Protein AF-A0A9D8L3M4-F1 (afdb_monomer_lite)

Secondary structure (DSSP, 8-state):
--HHHHHHHHHHHTSGGGGGS-HHHHHHHHHHHHSTT-----SS-HHHHHHHHHHHHHTT--HHHHHHHHHHH-HHHHTTGGGS--GGGHHHHHHHHHHHHHHHHHHHHHTTS-TTS-HHHHHHHHHHHHH-TTHHHHHHHHHHHHHHHGGGS-HHHHHHHHHHIIIIIHHHHHHTT--SS--

pLDDT: mean 84.99, std 13.14, range [44.72, 96.62]

Foldseek 3Di:
DDPVLLVLLVVLCPDVLVVQADPQQSVQLSVLCPDPPQDSQFQDPSQLLSQLSVLCVLVVHHNLLNLLLVCLRRVSVVVVLVSGPCDPSSVVSVLLNVLVVLVVVLLVVVVPDDPPPCPPSVVSNVVSCVVPVSNLSSVLSSLLSCQVVCVPPDPVVNVSSVVCCVPPNVVVCVVVVVPSRDD

Organism: NCBI:txid83617

Radius of gyration: 16.3 Å; chains: 1; bounding box: 37×43×39 Å

Sequence (183 aa):
MNRSSLSGLDALLQRPSCGALSDPLREALLAAWRQPGTDTQPRLPWPVLADTLDALALLSADEAVIAAALLFDLPGLRARLVELPLGNAAAAVRGLLDGQDAADQVWALHAGREAGRNSEGLRRLLLSIVNDLRVVPVLLARQLACMRAADRSPEEQRRALAQLTRDIHAPLANRLGIWQLKW

Structure (mmCIF, N/CA/C/O backbone):
data_AF-A0A9D8L3M4-F1
#
_entry.id   AF-A0A9D8L3M4-F1
#
loop_
_atom_site.group_PDB
_atom_site.id
_atom_site.type_symbol
_atom_site.label_atom_id
_atom_site.label_alt_id
_atom_site.label_comp_id
_atom_site.label_asym_id
_atom_site.label_entity_id
_atom_site.label_seq_id
_atom_site.pdbx_PDB_ins_code
_atom_site.Cartn_x
_atom_site.Cartn_y
_atom_site.Cartn_z
_atom_site.occupancy
_atom_site.B_iso_or_equiv
_atom_site.auth_seq_id
_atom_site.auth_comp_id
_atom_site.auth_asym_id
_atom_site.auth_atom_id
_atom_site.pdbx_PDB_model_num
ATOM 1 N N . MET A 1 1 ? 16.697 -17.950 3.463 1.00 54.81 1 MET A N 1
ATOM 2 C CA . MET A 1 1 ? 15.448 -17.441 2.850 1.00 54.81 1 MET A CA 1
ATOM 3 C C . MET A 1 1 ? 14.286 -18.319 3.274 1.00 54.81 1 MET A C 1
ATOM 5 O O . MET A 1 1 ? 14.384 -19.534 3.146 1.00 54.81 1 MET A O 1
ATOM 9 N N . ASN A 1 2 ? 13.224 -17.724 3.817 1.00 65.19 2 ASN A N 1
ATOM 10 C CA . ASN A 1 2 ? 12.030 -18.446 4.252 1.00 65.19 2 ASN A CA 1
ATOM 11 C C . ASN A 1 2 ? 11.141 -18.733 3.024 1.00 65.19 2 ASN A C 1
ATOM 13 O O . ASN A 1 2 ? 10.783 -17.806 2.304 1.00 65.19 2 ASN A O 1
ATOM 17 N N . ARG A 1 3 ? 10.799 -19.998 2.734 1.00 64.12 3 ARG A N 1
ATOM 18 C CA . ARG A 1 3 ? 9.987 -20.339 1.542 1.00 64.12 3 ARG A CA 1
ATOM 19 C C . ARG A 1 3 ? 8.616 -19.645 1.557 1.00 64.12 3 ARG A C 1
ATOM 21 O O . ARG A 1 3 ? 8.108 -19.283 0.500 1.00 64.12 3 ARG A O 1
ATOM 28 N N . SER A 1 4 ? 8.066 -19.394 2.746 1.00 70.44 4 SER A N 1
ATOM 29 C CA . SER A 1 4 ? 6.770 -18.732 2.924 1.00 70.44 4 SER A CA 1
ATOM 30 C C . SER A 1 4 ? 6.771 -17.260 2.501 1.00 70.44 4 SER A C 1
ATOM 32 O O . SER A 1 4 ? 5.771 -16.790 1.970 1.00 70.44 4 SER A O 1
ATOM 34 N N . SER A 1 5 ? 7.876 -16.525 2.688 1.00 70.00 5 SER A N 1
ATOM 35 C CA . SER A 1 5 ? 7.948 -15.111 2.283 1.00 70.00 5 SER A CA 1
ATOM 36 C C . SER A 1 5 ? 8.114 -14.952 0.774 1.00 70.00 5 SER A C 1
ATOM 38 O O . SER A 1 5 ? 7.574 -14.018 0.190 1.00 70.00 5 SER A O 1
ATOM 40 N N . LEU A 1 6 ? 8.807 -15.885 0.116 1.00 72.56 6 LEU A N 1
ATOM 41 C CA . LEU A 1 6 ? 8.889 -15.919 -1.345 1.00 72.56 6 LEU A CA 1
ATOM 42 C C . LEU A 1 6 ? 7.538 -16.285 -1.978 1.00 72.56 6 LEU A C 1
ATOM 44 O O . LEU A 1 6 ? 7.121 -15.627 -2.924 1.00 72.56 6 LEU A O 1
ATOM 48 N N . SER A 1 7 ? 6.826 -17.264 -1.408 1.00 80.75 7 SER A N 1
ATOM 49 C CA . SER A 1 7 ? 5.460 -17.602 -1.831 1.00 80.75 7 SER A CA 1
ATOM 50 C C . SER A 1 7 ? 4.482 -16.436 -1.649 1.00 80.75 7 SER A C 1
ATOM 52 O O . SER A 1 7 ? 3.551 -16.311 -2.437 1.00 80.75 7 SER A O 1
ATOM 54 N N . GLY A 1 8 ? 4.679 -15.595 -0.627 1.00 87.62 8 GLY A N 1
ATOM 55 C CA . GLY A 1 8 ? 3.846 -14.417 -0.385 1.00 87.62 8 GLY A CA 1
ATOM 56 C C . GLY A 1 8 ? 3.996 -13.349 -1.469 1.00 87.62 8 GLY A C 1
ATOM 57 O O . GLY A 1 8 ? 2.995 -12.907 -2.028 1.00 87.62 8 GLY A O 1
ATOM 58 N N . LEU A 1 9 ? 5.236 -12.972 -1.803 1.00 90.25 9 LEU A N 1
ATOM 59 C CA . LEU A 1 9 ? 5.493 -11.967 -2.841 1.00 90.25 9 LEU A CA 1
ATOM 60 C C . LEU A 1 9 ? 5.051 -12.446 -4.229 1.00 90.25 9 LEU A C 1
ATOM 62 O O . LEU A 1 9 ? 4.425 -11.689 -4.964 1.00 90.25 9 LEU A O 1
ATOM 66 N N . ASP A 1 10 ? 5.347 -13.699 -4.572 1.00 91.38 10 ASP A N 1
ATOM 67 C CA . ASP A 1 10 ? 4.957 -14.292 -5.856 1.00 91.38 10 ASP A CA 1
ATOM 68 C C . ASP A 1 10 ? 3.429 -14.283 -6.037 1.00 91.38 10 ASP A C 1
ATOM 70 O O . ASP A 1 10 ? 2.916 -13.798 -7.047 1.00 91.38 10 ASP A O 1
ATOM 74 N N . ALA A 1 11 ? 2.691 -14.690 -4.996 1.00 91.56 11 ALA A N 1
ATOM 75 C CA . ALA A 1 11 ? 1.232 -14.649 -4.993 1.00 91.56 11 ALA A CA 1
ATOM 76 C C . ALA A 1 11 ? 0.667 -13.222 -5.091 1.00 91.56 11 ALA A C 1
ATOM 78 O O . ALA A 1 11 ? -0.385 -13.039 -5.702 1.00 91.56 11 ALA A O 1
ATOM 79 N N . LEU A 1 12 ? 1.335 -12.214 -4.509 1.00 92.50 12 LEU A N 1
ATOM 80 C CA . LEU A 1 12 ? 0.939 -10.810 -4.668 1.00 92.50 12 LEU A CA 1
ATOM 81 C C . LEU A 1 12 ? 1.122 -10.332 -6.111 1.00 92.50 12 LEU A C 1
ATOM 83 O O . LEU A 1 12 ? 0.197 -9.762 -6.681 1.00 92.50 12 LEU A O 1
ATOM 87 N N . LEU A 1 13 ? 2.290 -10.573 -6.713 1.00 92.88 13 LEU A N 1
ATOM 88 C CA . LEU A 1 13 ? 2.623 -10.051 -8.043 1.00 92.88 13 LEU A CA 1
ATOM 89 C C . LEU A 1 13 ? 1.783 -10.667 -9.172 1.00 92.88 13 LEU A C 1
ATOM 91 O O . LEU A 1 13 ? 1.629 -10.034 -10.219 1.00 92.88 13 LEU A O 1
ATOM 95 N N . GLN A 1 14 ? 1.224 -11.860 -8.951 1.00 91.62 14 GLN A N 1
ATOM 96 C CA . GLN A 1 14 ? 0.299 -12.538 -9.869 1.00 91.62 14 GLN A CA 1
ATOM 97 C C . GLN A 1 14 ? -1.150 -12.034 -9.769 1.00 91.62 14 GLN A C 1
ATOM 99 O O . GLN A 1 14 ? -1.997 -12.434 -10.570 1.00 91.62 14 GLN A O 1
ATOM 104 N N . ARG A 1 15 ? -1.479 -11.166 -8.801 1.00 91.94 15 ARG A N 1
ATOM 105 C CA . ARG A 1 15 ? -2.842 -10.636 -8.668 1.00 91.94 15 ARG A CA 1
ATOM 106 C C . ARG A 1 15 ? -3.185 -9.685 -9.820 1.00 91.94 15 ARG A C 1
ATOM 108 O O . ARG A 1 15 ? -2.320 -8.921 -10.256 1.00 91.94 15 ARG A O 1
ATOM 115 N N . PRO A 1 16 ? -4.468 -9.611 -10.228 1.00 90.12 16 PRO A N 1
ATOM 116 C CA . PRO A 1 16 ? -4.930 -8.617 -11.197 1.00 90.12 16 PRO A CA 1
ATOM 117 C C . PRO A 1 16 ? -4.635 -7.173 -10.772 1.00 90.12 16 PRO A C 1
ATOM 119 O O . PRO A 1 16 ? -4.400 -6.319 -11.620 1.00 90.12 16 PRO A O 1
ATOM 122 N N . SER A 1 17 ? -4.602 -6.902 -9.465 1.00 89.75 17 SER A N 1
ATOM 123 C CA . SER A 1 17 ? -4.284 -5.586 -8.907 1.00 89.75 17 SER A CA 1
ATOM 124 C C . SER A 1 17 ? -2.855 -5.131 -9.172 1.00 89.75 17 SER A C 1
ATOM 126 O O . SER A 1 17 ? -2.600 -3.937 -9.306 1.00 89.75 17 SER A O 1
ATOM 128 N N . CYS A 1 18 ? -1.927 -6.069 -9.351 1.00 90.56 18 CYS A N 1
ATOM 129 C CA . CYS A 1 18 ? -0.589 -5.756 -9.819 1.00 90.56 18 CYS A CA 1
ATOM 130 C C . CYS A 1 18 ? -0.530 -5.582 -11.341 1.00 90.56 18 CYS A C 1
ATOM 132 O O . CYS A 1 18 ? 0.556 -5.354 -11.853 1.00 90.56 18 CYS A O 1
ATOM 134 N N . GLY A 1 19 ? -1.633 -5.683 -12.090 1.00 90.12 19 GLY A N 1
ATOM 135 C CA . GLY A 1 19 ? -1.668 -5.615 -13.558 1.00 90.12 19 GLY A CA 1
ATOM 136 C C . GLY A 1 19 ? -1.015 -4.366 -14.165 1.00 90.12 19 GLY A C 1
ATOM 137 O O . GLY A 1 19 ? -0.484 -4.446 -15.265 1.00 90.12 19 GLY A O 1
ATOM 138 N N . ALA A 1 20 ? -0.961 -3.256 -13.423 1.00 90.62 20 ALA A N 1
ATOM 139 C CA . ALA A 1 20 ? -0.282 -2.028 -13.843 1.00 90.62 20 ALA A CA 1
ATOM 140 C C . ALA A 1 20 ? 1.257 -2.133 -13.877 1.00 90.62 20 ALA A C 1
ATOM 142 O O . ALA A 1 20 ? 1.898 -1.320 -14.534 1.00 90.62 20 ALA A O 1
ATOM 143 N N . LEU A 1 21 ? 1.860 -3.100 -13.172 1.00 92.88 21 LEU A N 1
ATOM 144 C CA . LEU A 1 21 ? 3.311 -3.305 -13.185 1.00 92.88 21 LEU A CA 1
ATOM 145 C C . LEU A 1 21 ? 3.771 -3.869 -14.533 1.00 92.88 21 LEU A C 1
ATOM 147 O O . LEU A 1 21 ? 3.203 -4.832 -15.047 1.00 92.88 21 LEU A O 1
ATOM 151 N N . SER A 1 22 ? 4.848 -3.326 -15.079 1.00 92.56 22 SER A N 1
ATOM 152 C CA . SER A 1 22 ? 5.500 -3.903 -16.247 1.00 92.56 22 SER A CA 1
ATOM 153 C C . SER A 1 22 ? 6.162 -5.246 -15.906 1.00 92.56 22 SER A C 1
ATOM 155 O O . SER A 1 22 ? 6.658 -5.458 -14.794 1.00 92.56 22 SER A O 1
ATOM 157 N N . ASP A 1 23 ? 6.198 -6.169 -16.868 1.00 92.38 23 ASP A N 1
ATOM 158 C CA . ASP A 1 23 ? 6.833 -7.480 -16.678 1.00 92.38 23 ASP A CA 1
ATOM 159 C C . ASP A 1 23 ? 8.316 -7.383 -16.267 1.00 92.38 23 ASP A C 1
ATOM 161 O O . ASP A 1 23 ? 8.707 -8.080 -15.326 1.00 92.38 23 ASP A O 1
ATOM 165 N N . PRO A 1 24 ? 9.142 -6.479 -16.845 1.00 93.94 24 PRO A N 1
ATOM 166 C CA . PRO A 1 24 ? 10.518 -6.287 -16.389 1.00 93.94 24 PRO A CA 1
ATOM 167 C C . PRO A 1 24 ? 10.608 -5.901 -14.912 1.00 93.94 24 PRO A C 1
ATOM 169 O O . PRO A 1 24 ? 11.512 -6.352 -14.208 1.00 93.94 24 PRO A O 1
ATOM 172 N N . LEU A 1 25 ? 9.669 -5.084 -14.425 1.00 94.62 25 LEU A N 1
ATOM 173 C CA . LEU A 1 25 ? 9.635 -4.677 -13.028 1.00 94.62 25 LEU A CA 1
ATOM 174 C C . LEU A 1 25 ? 9.223 -5.834 -12.111 1.00 94.62 25 LEU A C 1
ATOM 176 O O . LEU A 1 25 ? 9.854 -6.016 -11.073 1.00 94.62 25 LEU A O 1
ATOM 180 N N . ARG A 1 26 ? 8.228 -6.651 -12.486 1.00 94.62 26 ARG A N 1
ATOM 181 C CA . ARG A 1 26 ? 7.848 -7.849 -11.705 1.00 94.62 26 ARG A CA 1
ATOM 182 C C . ARG A 1 26 ? 9.020 -8.812 -11.551 1.00 94.62 26 ARG A C 1
ATOM 184 O O . ARG A 1 26 ? 9.323 -9.236 -10.436 1.00 94.62 26 ARG A O 1
ATOM 191 N N . GLU A 1 27 ? 9.698 -9.116 -12.655 1.00 94.00 27 GLU A N 1
ATOM 192 C CA . GLU A 1 27 ? 10.856 -10.011 -12.652 1.00 94.00 27 GLU A CA 1
ATOM 193 C C . GLU A 1 27 ? 12.000 -9.440 -11.813 1.00 94.00 27 GLU A C 1
ATOM 195 O O . GLU A 1 27 ? 12.604 -10.155 -11.010 1.00 94.00 27 GLU A O 1
ATOM 200 N N . ALA A 1 28 ? 12.256 -8.133 -11.917 1.00 95.00 28 ALA A N 1
ATOM 201 C CA . ALA A 1 28 ? 13.259 -7.465 -11.097 1.00 95.00 28 ALA A CA 1
ATOM 202 C C . ALA A 1 28 ? 12.912 -7.481 -9.601 1.00 95.00 28 ALA A C 1
ATOM 204 O O . ALA A 1 28 ? 13.800 -7.714 -8.785 1.00 95.00 28 ALA A O 1
ATOM 205 N N . LEU A 1 29 ? 11.642 -7.295 -9.221 1.00 94.81 29 LEU A N 1
ATOM 206 C CA . LEU A 1 29 ? 11.196 -7.398 -7.826 1.00 94.81 29 LEU A CA 1
ATOM 207 C C . LEU A 1 29 ? 11.417 -8.815 -7.277 1.00 94.81 29 LEU A C 1
ATOM 209 O O . LEU A 1 29 ? 11.940 -8.975 -6.173 1.00 94.81 29 LEU A O 1
ATOM 213 N N . LEU A 1 30 ? 11.085 -9.852 -8.054 1.00 93.81 30 LEU A N 1
ATOM 214 C CA . LEU A 1 30 ? 11.328 -11.247 -7.671 1.00 93.81 30 LEU A CA 1
ATOM 215 C C . LEU A 1 30 ? 12.824 -11.566 -7.576 1.00 93.81 30 LEU A C 1
ATOM 217 O O . LEU A 1 30 ? 13.251 -12.247 -6.640 1.00 93.81 30 LEU A O 1
ATOM 221 N N . ALA A 1 31 ? 13.632 -11.076 -8.518 1.00 93.62 31 ALA A N 1
ATOM 222 C CA . ALA A 1 31 ? 15.082 -11.228 -8.488 1.00 93.62 31 ALA A CA 1
ATOM 223 C C . ALA A 1 31 ? 15.690 -10.531 -7.260 1.00 93.62 31 ALA A C 1
ATOM 225 O O . ALA A 1 31 ? 16.474 -11.148 -6.536 1.00 93.62 31 ALA A O 1
ATOM 226 N N . ALA A 1 32 ? 15.257 -9.302 -6.969 1.00 93.31 32 ALA A N 1
ATOM 227 C CA . ALA A 1 32 ? 15.687 -8.527 -5.810 1.00 93.31 32 ALA A CA 1
ATOM 228 C C . ALA A 1 32 ? 15.327 -9.213 -4.482 1.00 93.31 32 ALA A C 1
ATOM 230 O O . ALA A 1 32 ? 16.138 -9.274 -3.553 1.00 93.31 32 ALA A O 1
ATOM 231 N N . TRP A 1 33 ? 14.136 -9.814 -4.407 1.00 92.81 33 TRP A N 1
ATOM 232 C CA . TRP A 1 33 ? 13.690 -10.579 -3.239 1.00 92.81 33 TRP A CA 1
ATOM 233 C C . TRP A 1 33 ? 14.517 -11.843 -2.991 1.00 92.81 33 TRP A C 1
ATOM 235 O O . TRP A 1 33 ? 14.662 -12.288 -1.853 1.00 92.81 33 TRP A O 1
ATOM 245 N N . ARG A 1 34 ? 15.062 -12.441 -4.059 1.00 90.62 34 ARG A N 1
ATOM 246 C CA . ARG A 1 34 ? 15.879 -13.661 -3.991 1.00 90.62 34 ARG A CA 1
ATOM 247 C C . ARG A 1 34 ? 17.330 -13.403 -3.606 1.00 90.62 34 ARG A C 1
ATOM 249 O O . ARG A 1 34 ? 18.037 -14.355 -3.276 1.00 90.62 34 ARG A O 1
ATOM 256 N N . GLN A 1 35 ? 17.798 -12.162 -3.681 1.00 89.81 35 GLN A N 1
ATOM 257 C CA . GLN A 1 35 ? 19.196 -11.868 -3.409 1.00 89.81 35 GLN A CA 1
ATOM 258 C C . GLN A 1 35 ? 19.537 -12.053 -1.918 1.00 89.81 35 GLN A C 1
ATOM 260 O O . GLN A 1 35 ? 18.740 -11.712 -1.038 1.00 89.81 35 GLN A O 1
ATOM 265 N N . PRO A 1 36 ? 20.735 -12.582 -1.603 1.00 86.50 36 PRO A N 1
ATOM 266 C CA . PRO A 1 36 ? 21.188 -12.717 -0.224 1.00 86.50 36 PRO A CA 1
ATOM 267 C C . PRO A 1 36 ? 21.225 -11.358 0.486 1.00 86.50 36 PRO A C 1
ATOM 269 O O . PRO A 1 36 ? 21.674 -10.368 -0.088 1.00 86.50 36 PRO A O 1
ATOM 272 N N . GLY A 1 37 ? 20.778 -11.321 1.742 1.00 83.62 37 GLY A N 1
ATOM 273 C CA . GLY A 1 37 ? 20.769 -10.105 2.564 1.00 83.62 37 GLY A CA 1
ATOM 274 C C . GLY A 1 37 ? 19.534 -9.215 2.397 1.00 83.62 37 GLY A C 1
ATOM 275 O O . GLY A 1 37 ? 19.382 -8.269 3.163 1.00 83.62 37 GLY A O 1
ATOM 276 N N . THR A 1 38 ? 18.630 -9.524 1.463 1.00 87.75 38 THR A N 1
ATOM 277 C CA . THR A 1 38 ? 17.343 -8.826 1.359 1.00 87.75 38 THR A CA 1
ATOM 278 C C . THR A 1 38 ? 16.457 -9.183 2.559 1.00 87.75 38 THR A C 1
ATOM 280 O O . THR A 1 38 ? 16.204 -10.362 2.822 1.00 87.75 38 THR A O 1
ATOM 283 N N . ASP A 1 39 ? 15.980 -8.171 3.290 1.00 89.25 39 ASP A N 1
ATOM 284 C CA . ASP A 1 39 ? 14.984 -8.366 4.346 1.00 89.25 39 ASP A CA 1
ATOM 285 C C . ASP A 1 39 ? 13.670 -8.867 3.731 1.00 89.25 39 ASP A C 1
ATOM 287 O O . ASP A 1 39 ? 13.115 -8.251 2.823 1.00 89.25 39 ASP A O 1
ATOM 291 N N . THR A 1 40 ? 13.186 -10.007 4.224 1.00 87.69 40 THR A N 1
ATOM 292 C CA . THR A 1 40 ? 11.971 -10.650 3.704 1.00 87.69 40 THR A CA 1
ATOM 293 C C . THR A 1 40 ? 10.763 -10.489 4.623 1.00 87.69 40 THR A C 1
ATOM 295 O O . THR A 1 40 ? 9.739 -11.145 4.409 1.00 87.69 40 THR A O 1
ATOM 298 N N . GLN A 1 41 ? 10.876 -9.649 5.655 1.00 89.50 41 GLN A N 1
ATOM 299 C CA . GLN A 1 41 ? 9.789 -9.352 6.573 1.00 89.50 41 GLN A CA 1
ATOM 300 C C . GLN A 1 41 ? 8.968 -8.154 6.064 1.00 89.50 41 GLN A C 1
ATOM 302 O O . GLN A 1 41 ? 9.475 -7.032 6.016 1.00 89.50 41 GLN A O 1
ATOM 307 N N . PRO A 1 42 ? 7.694 -8.357 5.683 1.00 92.69 42 PRO A N 1
ATOM 308 C CA . PRO A 1 42 ? 6.822 -7.247 5.330 1.00 92.69 42 PRO A CA 1
ATOM 309 C C . PRO A 1 42 ? 6.406 -6.456 6.582 1.00 92.69 42 PRO A C 1
ATOM 311 O O . PRO A 1 42 ? 6.297 -7.018 7.676 1.00 92.69 42 PRO A O 1
ATOM 314 N N . ARG A 1 43 ? 6.121 -5.159 6.414 1.00 92.00 43 ARG A N 1
ATOM 315 C CA . ARG A 1 43 ? 5.587 -4.292 7.484 1.00 92.00 43 ARG A CA 1
ATOM 316 C C . ARG A 1 43 ? 4.174 -4.687 7.905 1.00 92.00 43 ARG A C 1
ATOM 318 O O . ARG A 1 43 ? 3.827 -4.577 9.079 1.00 92.00 43 ARG A O 1
ATOM 325 N N . LEU A 1 44 ? 3.373 -5.140 6.942 1.00 91.75 44 LEU A N 1
ATOM 326 C CA . LEU A 1 44 ? 1.999 -5.588 7.136 1.00 91.75 44 LEU A CA 1
ATOM 327 C C . LEU A 1 44 ? 1.854 -7.064 6.740 1.00 91.75 44 LEU A C 1
ATOM 329 O O . LEU A 1 44 ? 2.607 -7.561 5.900 1.00 91.75 44 LEU A O 1
ATOM 333 N N . PRO A 1 45 ? 0.875 -7.791 7.301 1.00 92.50 45 PRO A N 1
ATOM 334 C CA . PRO A 1 45 ? 0.585 -9.152 6.865 1.00 92.50 45 PRO A CA 1
ATOM 335 C C . PRO A 1 45 ? 0.253 -9.212 5.366 1.00 92.50 45 PRO A C 1
ATOM 337 O O . PRO A 1 45 ? -0.465 -8.355 4.855 1.00 92.50 45 PRO A O 1
ATOM 340 N N . TRP A 1 46 ? 0.687 -10.272 4.675 1.00 93.44 46 TRP A N 1
ATOM 341 C CA . TRP A 1 46 ? 0.436 -10.464 3.236 1.00 93.44 46 TRP A CA 1
ATOM 342 C C . TRP A 1 46 ? -1.027 -10.249 2.795 1.00 93.44 46 TRP A C 1
ATOM 344 O O . TRP A 1 46 ? -1.227 -9.612 1.763 1.00 93.44 46 TRP A O 1
ATOM 354 N N . PRO A 1 47 ? -2.061 -10.695 3.545 1.00 93.44 47 PRO A N 1
ATOM 355 C CA . PRO A 1 47 ? -3.450 -10.420 3.169 1.00 93.44 47 PRO A CA 1
ATOM 356 C C . PRO A 1 47 ? -3.815 -8.928 3.186 1.00 93.44 47 PRO A C 1
ATOM 358 O O . PRO A 1 47 ? -4.602 -8.489 2.356 1.00 93.44 47 PRO A O 1
ATOM 361 N N . VAL A 1 48 ? -3.228 -8.146 4.099 1.00 95.06 48 VAL A N 1
ATOM 362 C CA . VAL A 1 48 ? -3.445 -6.691 4.190 1.00 95.06 48 VAL A CA 1
ATOM 363 C C . VAL A 1 48 ? -2.767 -5.978 3.022 1.00 95.06 48 VAL A C 1
ATOM 365 O O . VAL A 1 48 ? -3.336 -5.051 2.449 1.00 95.06 48 VAL A O 1
ATOM 368 N N . LEU A 1 49 ? -1.584 -6.447 2.615 1.00 95.56 49 LEU A N 1
ATOM 369 C CA . LEU A 1 49 ? -0.921 -5.955 1.406 1.00 95.56 49 LEU A CA 1
ATOM 370 C C . LEU A 1 49 ? -1.754 -6.243 0.160 1.00 95.56 49 LEU A C 1
ATOM 372 O O . LEU A 1 49 ? -1.968 -5.345 -0.646 1.00 95.56 49 LEU A O 1
ATOM 376 N N . ALA A 1 50 ? -2.277 -7.464 0.030 1.00 95.19 50 ALA A N 1
ATOM 377 C CA . ALA A 1 50 ? -3.142 -7.830 -1.087 1.00 95.19 50 ALA A CA 1
ATOM 378 C C . ALA A 1 50 ? -4.375 -6.915 -1.176 1.00 95.19 50 ALA A C 1
ATOM 380 O O . ALA A 1 50 ? -4.652 -6.380 -2.246 1.00 95.19 50 ALA A O 1
ATOM 381 N N . ASP A 1 51 ? -5.066 -6.683 -0.055 1.00 95.44 51 ASP A N 1
ATOM 382 C CA . ASP A 1 51 ? -6.256 -5.822 -0.020 1.00 95.44 51 ASP A CA 1
ATOM 383 C C . ASP A 1 51 ? -5.917 -4.345 -0.292 1.00 95.44 51 ASP A C 1
ATOM 385 O O . ASP A 1 51 ? -6.658 -3.657 -0.992 1.00 95.44 51 ASP A O 1
ATOM 389 N N . THR A 1 52 ? -4.752 -3.865 0.165 1.00 96.56 52 THR A N 1
ATOM 390 C CA . THR A 1 52 ? -4.245 -2.523 -0.181 1.00 96.56 52 THR A CA 1
ATOM 391 C C . THR A 1 52 ? -4.093 -2.363 -1.695 1.00 96.56 52 THR A C 1
A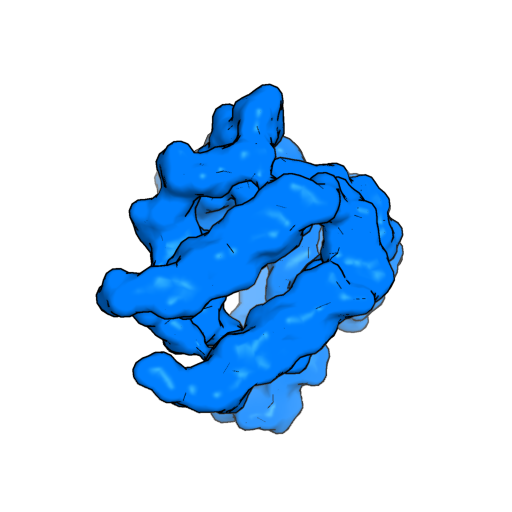TOM 393 O O . THR A 1 52 ? -4.552 -1.375 -2.269 1.00 96.56 52 THR A O 1
ATOM 396 N N . LEU A 1 53 ? -3.469 -3.339 -2.360 1.00 96.19 53 LEU A N 1
ATOM 397 C CA . LEU A 1 53 ? -3.253 -3.298 -3.808 1.00 96.19 53 LEU A CA 1
ATOM 398 C C . LEU A 1 53 ? -4.566 -3.432 -4.582 1.00 96.19 53 LEU A C 1
ATOM 400 O O . LEU A 1 53 ? -4.762 -2.737 -5.576 1.00 96.19 53 LEU A O 1
ATOM 404 N N . ASP A 1 54 ? -5.488 -4.273 -4.115 1.00 94.62 54 ASP A N 1
ATOM 405 C CA . ASP A 1 54 ? -6.818 -4.413 -4.714 1.00 94.62 54 ASP A CA 1
ATOM 406 C C . ASP A 1 54 ? -7.628 -3.109 -4.611 1.00 94.62 54 ASP A C 1
ATOM 408 O O . ASP A 1 54 ? -8.261 -2.689 -5.583 1.00 94.62 54 ASP A O 1
ATOM 412 N N . ALA A 1 55 ? -7.562 -2.421 -3.467 1.00 94.50 55 ALA A N 1
ATOM 413 C CA . ALA A 1 55 ? -8.178 -1.110 -3.291 1.00 94.50 55 ALA A CA 1
ATOM 414 C C . ALA A 1 55 ? -7.544 -0.044 -4.202 1.00 94.50 55 ALA A C 1
ATOM 416 O O . ALA A 1 55 ? -8.264 0.771 -4.775 1.00 94.50 55 ALA A O 1
ATOM 417 N N . LEU A 1 56 ? -6.223 -0.065 -4.397 1.00 95.00 56 LEU A N 1
ATOM 418 C CA . LEU A 1 56 ? -5.541 0.823 -5.346 1.00 95.00 56 LEU A CA 1
ATOM 419 C C . LEU A 1 56 ? -5.920 0.533 -6.803 1.00 95.00 56 LEU A C 1
ATOM 421 O O . LEU A 1 56 ? -6.130 1.463 -7.582 1.00 95.00 56 LEU A O 1
ATOM 425 N N . ALA A 1 57 ? -6.067 -0.739 -7.167 1.00 91.06 57 ALA A N 1
ATOM 426 C CA . ALA A 1 57 ? -6.512 -1.133 -8.498 1.00 91.06 57 ALA A CA 1
ATOM 427 C C . ALA A 1 57 ? -7.944 -0.653 -8.792 1.00 91.06 57 ALA A C 1
ATOM 429 O O . ALA A 1 57 ? -8.219 -0.190 -9.898 1.00 91.06 57 ALA A O 1
ATOM 430 N N . LEU A 1 58 ? -8.838 -0.662 -7.792 1.00 90.88 58 LEU A N 1
ATOM 431 C CA . LEU A 1 58 ? -10.182 -0.075 -7.907 1.00 90.88 58 LEU A CA 1
ATOM 432 C C . LEU A 1 58 ? -10.139 1.433 -8.217 1.00 90.88 58 LEU A C 1
ATOM 434 O O . LEU A 1 58 ? -11.026 1.954 -8.891 1.00 90.88 58 LEU A O 1
ATOM 438 N N . LEU A 1 59 ? -9.097 2.125 -7.753 1.00 90.38 59 LEU A N 1
ATOM 439 C CA . LEU A 1 59 ? -8.855 3.546 -8.012 1.00 90.38 59 LEU A CA 1
ATOM 440 C C . LEU A 1 59 ? -8.076 3.802 -9.313 1.00 90.38 59 LEU A C 1
ATOM 442 O O . LEU A 1 59 ? -7.688 4.939 -9.566 1.00 90.38 59 LEU A O 1
ATOM 446 N N . SER A 1 60 ? -7.863 2.773 -10.145 1.00 89.12 60 SER A N 1
ATOM 447 C CA . SER A 1 60 ? -7.080 2.856 -11.390 1.00 89.12 60 SER A CA 1
ATOM 448 C C . SER A 1 60 ? -5.657 3.392 -11.173 1.00 89.12 60 SER A C 1
ATOM 450 O O . SER A 1 60 ? -5.157 4.189 -11.965 1.00 89.12 60 SER A O 1
ATOM 452 N N . ALA A 1 61 ? -5.016 2.977 -10.075 1.00 92.38 61 ALA A N 1
ATOM 453 C CA . ALA A 1 61 ? -3.647 3.358 -9.746 1.00 92.38 61 ALA A CA 1
ATOM 454 C C . ALA A 1 61 ? -2.648 2.980 -10.856 1.00 92.38 61 ALA A C 1
ATOM 456 O O . ALA A 1 61 ? -2.692 1.878 -11.405 1.00 92.38 61 ALA A O 1
ATOM 457 N N . ASP A 1 62 ? -1.729 3.901 -11.153 1.00 93.94 62 ASP A N 1
ATOM 458 C CA . ASP A 1 62 ? -0.664 3.697 -12.136 1.00 93.94 62 ASP A CA 1
ATOM 459 C C . ASP A 1 62 ? 0.475 2.801 -11.598 1.00 93.94 62 ASP A C 1
ATOM 461 O O . ASP A 1 62 ? 0.524 2.441 -10.416 1.00 93.94 62 ASP A O 1
ATOM 465 N N . GLU A 1 63 ? 1.416 2.441 -12.477 1.00 94.31 63 GLU A N 1
ATOM 466 C CA . GLU A 1 63 ? 2.581 1.617 -12.126 1.00 94.31 63 GLU A CA 1
ATOM 467 C C . GLU A 1 63 ? 3.390 2.212 -10.962 1.00 94.31 63 GLU A C 1
ATOM 469 O O . GLU A 1 63 ? 3.827 1.474 -10.078 1.00 94.31 63 GLU A O 1
ATOM 474 N N . ALA A 1 64 ? 3.565 3.538 -10.925 1.00 95.56 64 ALA A N 1
ATOM 475 C CA . ALA A 1 64 ? 4.351 4.202 -9.889 1.00 95.56 64 ALA A CA 1
ATOM 476 C C . ALA A 1 64 ? 3.676 4.094 -8.515 1.00 95.56 64 ALA A C 1
ATOM 478 O O . ALA A 1 64 ? 4.354 3.852 -7.517 1.00 95.56 64 ALA A O 1
ATOM 479 N N . VAL A 1 65 ? 2.350 4.225 -8.465 1.00 96.31 65 VAL A N 1
ATOM 480 C CA . VAL A 1 65 ? 1.547 4.082 -7.245 1.00 96.31 65 VAL A CA 1
ATOM 481 C C . VAL A 1 65 ? 1.592 2.650 -6.718 1.00 96.31 65 VAL A C 1
ATOM 483 O O . VAL A 1 65 ? 1.879 2.449 -5.537 1.00 96.31 65 VAL A O 1
ATOM 486 N N . ILE A 1 66 ? 1.380 1.651 -7.581 1.00 96.44 66 ILE A N 1
ATOM 487 C CA . ILE A 1 66 ? 1.444 0.234 -7.185 1.00 96.44 66 ILE A CA 1
ATOM 488 C C . ILE A 1 66 ? 2.861 -0.144 -6.728 1.00 96.44 66 ILE A C 1
ATOM 490 O O . ILE A 1 66 ? 3.023 -0.785 -5.687 1.00 96.44 66 ILE A O 1
ATOM 494 N N . ALA A 1 67 ? 3.895 0.290 -7.457 1.00 96.31 67 ALA A N 1
ATOM 495 C CA . ALA A 1 67 ? 5.284 0.045 -7.083 1.00 96.31 67 ALA A CA 1
ATOM 496 C C . ALA A 1 67 ? 5.638 0.711 -5.746 1.00 96.31 67 ALA A C 1
ATOM 498 O O . ALA A 1 67 ? 6.227 0.068 -4.879 1.00 96.31 67 ALA A O 1
ATOM 499 N N . ALA A 1 68 ? 5.253 1.974 -5.538 1.00 96.62 68 ALA A N 1
ATOM 500 C CA . ALA A 1 68 ? 5.518 2.680 -4.289 1.00 96.62 68 ALA A CA 1
ATOM 501 C C . ALA A 1 68 ? 4.800 2.043 -3.091 1.00 96.62 68 ALA A C 1
ATOM 503 O O . ALA A 1 68 ? 5.404 1.946 -2.025 1.00 96.62 68 ALA A O 1
ATOM 504 N N . ALA A 1 69 ? 3.556 1.581 -3.254 1.00 96.44 69 ALA A N 1
ATOM 505 C CA . ALA A 1 69 ? 2.821 0.879 -2.201 1.00 96.44 69 ALA A CA 1
ATOM 506 C C . ALA A 1 69 ? 3.509 -0.443 -1.813 1.00 96.44 69 ALA A C 1
ATOM 508 O O . ALA A 1 69 ? 3.759 -0.690 -0.635 1.00 96.44 69 ALA A O 1
ATOM 509 N N . LEU A 1 70 ? 3.905 -1.255 -2.802 1.00 95.81 70 LEU A N 1
ATOM 510 C CA . LEU A 1 70 ? 4.660 -2.492 -2.568 1.00 95.81 70 LEU A CA 1
ATOM 511 C C . LEU A 1 70 ? 5.983 -2.229 -1.846 1.00 95.81 70 LEU A C 1
ATOM 513 O O . LEU A 1 70 ? 6.293 -2.878 -0.851 1.00 95.81 70 LEU A O 1
ATOM 517 N N . LEU A 1 71 ? 6.774 -1.281 -2.349 1.00 96.56 71 LEU A N 1
ATOM 518 C CA . LEU A 1 71 ? 8.095 -0.980 -1.805 1.00 96.56 71 LEU A CA 1
ATOM 519 C C . LEU A 1 71 ? 8.003 -0.399 -0.393 1.00 96.56 71 LEU A C 1
ATOM 521 O O . LEU A 1 71 ? 8.846 -0.703 0.445 1.00 96.56 71 LEU A O 1
ATOM 525 N N . PHE A 1 72 ? 6.978 0.397 -0.096 1.00 96.06 72 PHE A N 1
ATOM 526 C CA . PHE A 1 72 ? 6.804 0.962 1.237 1.00 96.06 72 PHE A CA 1
ATOM 527 C C . PHE A 1 72 ? 6.704 -0.127 2.315 1.00 96.06 72 PHE A C 1
ATOM 529 O O . PHE A 1 72 ? 7.423 -0.083 3.322 1.00 96.06 72 PHE A O 1
ATOM 536 N N . ASP A 1 73 ? 5.869 -1.136 2.066 1.00 95.31 73 ASP A N 1
ATOM 537 C CA . ASP A 1 73 ? 5.625 -2.225 3.008 1.00 95.31 73 ASP A CA 1
ATOM 538 C C . ASP A 1 73 ? 6.600 -3.409 2.883 1.00 95.31 73 ASP A C 1
ATOM 540 O O . ASP A 1 73 ? 6.594 -4.303 3.733 1.00 95.31 73 ASP A O 1
ATOM 544 N N . LEU A 1 74 ? 7.480 -3.398 1.876 1.00 95.44 74 LEU A N 1
ATOM 545 C CA . LEU A 1 74 ? 8.548 -4.380 1.662 1.00 95.44 74 LEU A CA 1
ATOM 546 C C . LEU A 1 74 ? 9.927 -3.697 1.761 1.00 95.44 74 LEU A C 1
ATOM 548 O O . LEU A 1 74 ? 10.576 -3.445 0.738 1.00 95.44 74 LEU A O 1
ATOM 552 N N . PRO A 1 75 ? 10.418 -3.404 2.984 1.00 93.56 75 PRO A N 1
ATOM 553 C CA . PRO A 1 75 ? 11.616 -2.589 3.197 1.00 93.56 75 PRO A CA 1
ATOM 554 C C . PRO A 1 75 ? 12.880 -3.191 2.570 1.00 93.56 75 PRO A C 1
ATOM 556 O O . PRO A 1 75 ? 13.733 -2.442 2.093 1.00 93.56 75 PRO A O 1
ATOM 559 N N . GLY A 1 76 ? 12.984 -4.522 2.493 1.00 93.31 76 GLY A N 1
ATOM 560 C CA . GLY A 1 76 ? 14.090 -5.184 1.801 1.00 93.31 76 GLY A CA 1
ATOM 561 C C . GLY A 1 76 ? 14.144 -4.875 0.304 1.00 93.31 76 GLY A C 1
ATOM 562 O O . GLY A 1 76 ? 15.232 -4.678 -0.228 1.00 93.31 76 GLY A O 1
ATOM 563 N N . LEU A 1 77 ? 12.996 -4.758 -0.375 1.00 95.06 77 LEU A N 1
ATOM 564 C CA . LEU A 1 77 ? 12.951 -4.335 -1.782 1.00 95.06 77 LEU A CA 1
ATOM 565 C C . LEU A 1 77 ? 13.197 -2.837 -1.919 1.00 95.06 77 LEU A C 1
ATOM 567 O O . LEU A 1 77 ? 13.925 -2.412 -2.814 1.00 95.06 77 LEU A O 1
ATOM 571 N N . ARG A 1 78 ? 12.645 -2.029 -1.006 1.00 95.75 78 ARG A N 1
ATOM 572 C CA . ARG A 1 78 ? 12.882 -0.580 -0.980 1.00 95.75 78 ARG A CA 1
ATOM 573 C C . ARG A 1 78 ? 14.358 -0.232 -0.844 1.00 95.75 78 ARG A C 1
ATOM 575 O O . ARG A 1 78 ? 14.818 0.691 -1.509 1.00 95.75 78 ARG A O 1
ATOM 582 N N . ALA A 1 79 ? 15.111 -0.977 -0.037 1.00 94.69 79 ALA A N 1
ATOM 583 C CA . ALA A 1 79 ? 16.558 -0.800 0.095 1.00 94.69 79 ALA A CA 1
ATOM 584 C C . ALA A 1 79 ? 17.306 -0.980 -1.241 1.00 94.69 79 ALA A C 1
ATOM 586 O O . ALA A 1 79 ? 18.399 -0.447 -1.416 1.00 94.69 79 ALA A O 1
ATOM 587 N N . ARG A 1 80 ? 16.695 -1.684 -2.199 1.00 94.19 80 ARG A N 1
ATOM 588 C CA . ARG A 1 80 ? 17.240 -1.979 -3.529 1.00 94.19 80 ARG A CA 1
ATOM 589 C C . ARG A 1 80 ? 16.558 -1.189 -4.642 1.00 94.19 80 ARG A C 1
ATOM 591 O O . ARG A 1 80 ? 16.692 -1.538 -5.807 1.00 94.19 80 ARG A O 1
ATOM 598 N N . LEU A 1 81 ? 15.855 -0.104 -4.307 1.00 94.06 81 LEU A N 1
ATOM 599 C CA . LEU A 1 81 ? 15.121 0.737 -5.260 1.00 94.06 81 LEU A CA 1
ATOM 600 C C . LEU A 1 81 ? 15.953 1.135 -6.491 1.00 94.06 81 LEU A C 1
ATOM 602 O O . LEU A 1 81 ? 15.425 1.204 -7.596 1.00 94.06 81 LEU A O 1
ATOM 606 N N . VAL A 1 82 ? 17.248 1.400 -6.296 1.00 92.62 82 VAL A N 1
ATOM 607 C CA . VAL A 1 82 ? 18.183 1.825 -7.354 1.00 92.62 82 VAL A CA 1
ATOM 608 C C . VAL A 1 82 ? 18.426 0.726 -8.398 1.00 92.62 82 VAL A C 1
ATOM 610 O O . VAL A 1 82 ? 18.756 1.035 -9.537 1.00 92.62 82 VAL A O 1
ATOM 613 N N . GLU A 1 83 ? 18.241 -0.542 -8.032 1.00 92.94 83 GLU A N 1
ATOM 614 C CA . GLU A 1 83 ? 18.450 -1.700 -8.910 1.00 92.94 83 GLU A CA 1
ATOM 615 C C . GLU A 1 83 ? 17.209 -2.034 -9.756 1.00 92.94 83 GLU A C 1
ATOM 617 O O . GLU A 1 83 ? 17.290 -2.836 -10.685 1.00 92.94 83 GLU A O 1
ATOM 622 N N . LEU A 1 84 ? 16.052 -1.438 -9.445 1.00 94.44 84 LEU A N 1
ATOM 623 C CA . LEU A 1 84 ? 14.789 -1.753 -10.106 1.00 94.44 84 LEU A CA 1
ATOM 624 C C . LEU A 1 84 ? 14.633 -0.979 -11.429 1.00 94.44 84 LEU A C 1
ATOM 626 O O . LEU A 1 84 ? 14.905 0.225 -11.474 1.00 94.44 84 LEU A O 1
ATOM 630 N N . PRO A 1 85 ? 14.123 -1.617 -12.501 1.00 95.12 85 PRO A N 1
ATOM 631 C CA . PRO A 1 85 ? 13.958 -1.010 -13.819 1.00 95.12 85 PRO A CA 1
ATOM 632 C C . PRO A 1 85 ? 12.709 -0.114 -13.877 1.00 95.12 85 PRO A C 1
ATOM 634 O O . PRO A 1 85 ? 11.805 -0.328 -14.674 1.00 95.12 85 PRO A O 1
ATOM 637 N N . LEU A 1 86 ? 12.654 0.909 -13.022 1.00 92.19 86 LEU A N 1
ATOM 638 C CA . LEU A 1 86 ? 11.520 1.836 -12.918 1.00 92.19 86 LEU A CA 1
ATOM 639 C C . LEU A 1 86 ? 11.471 2.872 -14.054 1.00 92.19 86 LEU A C 1
ATOM 641 O O . LEU A 1 86 ? 10.466 3.560 -14.218 1.00 92.19 86 LEU A O 1
ATOM 645 N N . GLY A 1 87 ? 12.561 3.037 -14.812 1.00 90.69 87 GLY A N 1
ATOM 646 C CA . GLY A 1 87 ? 12.646 3.993 -15.919 1.00 90.69 87 GLY A CA 1
ATOM 647 C C . GLY A 1 87 ? 12.172 5.398 -15.523 1.00 90.69 87 GLY A C 1
ATOM 648 O O . GLY A 1 87 ? 12.618 5.964 -14.522 1.00 90.69 87 GLY A O 1
ATOM 649 N N . ASN A 1 88 ? 11.220 5.941 -16.284 1.00 89.50 88 ASN A N 1
ATOM 650 C CA . ASN A 1 88 ? 10.651 7.273 -16.048 1.00 89.50 88 ASN A CA 1
ATOM 651 C C . ASN A 1 88 ? 9.815 7.361 -14.756 1.00 89.50 88 ASN A C 1
ATOM 653 O O . ASN A 1 88 ? 9.659 8.450 -14.203 1.00 89.50 88 ASN A O 1
ATOM 657 N N . ALA A 1 89 ? 9.312 6.236 -14.234 1.00 91.19 89 ALA A N 1
ATOM 658 C CA . ALA A 1 89 ? 8.540 6.199 -12.993 1.00 91.19 89 ALA A CA 1
ATOM 659 C C . ALA A 1 89 ? 9.419 6.330 -11.737 1.00 91.19 89 ALA A C 1
ATOM 661 O O . ALA A 1 89 ? 8.902 6.599 -10.655 1.00 91.19 89 ALA A O 1
ATOM 662 N N . ALA A 1 90 ? 10.748 6.202 -11.849 1.00 93.94 90 ALA A N 1
ATOM 663 C CA . ALA A 1 90 ? 11.652 6.183 -10.696 1.00 93.94 90 ALA A CA 1
ATOM 664 C C . ALA A 1 90 ? 11.549 7.437 -9.806 1.00 93.94 90 ALA A C 1
ATOM 666 O O . ALA A 1 90 ? 11.605 7.338 -8.580 1.00 93.94 90 ALA A O 1
ATOM 667 N N . ALA A 1 91 ? 11.400 8.621 -10.411 1.00 92.69 91 ALA A N 1
ATOM 668 C CA . ALA A 1 91 ? 11.239 9.872 -9.668 1.00 92.69 91 ALA A CA 1
ATOM 669 C C . ALA A 1 91 ? 9.883 9.940 -8.949 1.00 92.69 91 ALA A C 1
ATOM 671 O O . ALA A 1 91 ? 9.835 10.320 -7.781 1.00 92.69 91 ALA A O 1
ATOM 672 N N . ALA A 1 92 ? 8.811 9.505 -9.619 1.00 93.50 92 ALA A N 1
ATOM 673 C CA . ALA A 1 92 ? 7.475 9.425 -9.037 1.00 93.50 92 ALA A CA 1
ATOM 674 C C . ALA A 1 92 ? 7.432 8.447 -7.854 1.00 93.50 92 ALA A C 1
ATOM 676 O O . ALA A 1 92 ? 6.951 8.805 -6.786 1.00 93.50 92 ALA A O 1
ATOM 677 N N . VAL A 1 93 ? 8.003 7.246 -8.006 1.00 95.81 93 VAL A N 1
ATOM 678 C CA . VAL A 1 93 ? 8.068 6.243 -6.931 1.00 95.81 93 VAL A CA 1
ATOM 679 C C . VAL A 1 93 ? 8.800 6.788 -5.704 1.00 95.81 93 VAL A C 1
ATOM 681 O O . VAL A 1 93 ? 8.324 6.602 -4.588 1.00 95.81 93 VAL A O 1
ATOM 684 N N . ARG A 1 94 ? 9.919 7.507 -5.881 1.00 94.38 94 ARG A N 1
ATOM 685 C CA . ARG A 1 94 ? 10.615 8.160 -4.757 1.00 94.38 94 ARG A CA 1
ATOM 686 C C . ARG A 1 94 ? 9.743 9.203 -4.064 1.00 94.38 94 ARG A C 1
ATOM 688 O O . ARG A 1 94 ? 9.591 9.125 -2.853 1.00 94.38 94 ARG A O 1
ATOM 695 N N . GLY A 1 95 ? 9.125 10.108 -4.823 1.00 92.56 95 GLY A N 1
ATOM 696 C CA . GLY A 1 95 ? 8.235 11.126 -4.255 1.00 92.56 95 GLY A CA 1
ATOM 697 C C . GLY A 1 95 ? 7.058 10.520 -3.483 1.00 92.56 95 GLY A C 1
ATOM 698 O O . GLY A 1 95 ? 6.722 10.986 -2.397 1.00 92.56 95 GLY A O 1
ATOM 699 N N . LEU A 1 96 ? 6.485 9.427 -3.993 1.00 93.88 96 LEU A N 1
ATOM 700 C CA . LEU A 1 96 ? 5.425 8.676 -3.321 1.00 93.88 96 LEU A CA 1
ATOM 701 C C . LEU A 1 96 ? 5.903 8.009 -2.023 1.00 93.88 96 LEU A C 1
ATOM 703 O O . LEU A 1 96 ? 5.174 8.006 -1.032 1.00 93.88 96 LEU A O 1
ATOM 707 N N . LEU A 1 97 ? 7.108 7.432 -2.008 1.00 94.31 97 LEU A N 1
ATOM 708 C CA . LEU A 1 97 ? 7.703 6.845 -0.802 1.00 94.31 97 LEU A CA 1
ATOM 709 C C . LEU A 1 97 ? 7.994 7.916 0.259 1.00 94.31 97 LEU A C 1
ATOM 711 O O . LEU A 1 97 ? 7.650 7.719 1.424 1.00 94.31 97 LEU A O 1
ATOM 715 N N . ASP A 1 98 ? 8.550 9.058 -0.147 1.00 90.81 98 ASP A N 1
ATOM 716 C CA . ASP A 1 98 ? 8.820 10.193 0.743 1.00 90.81 98 ASP A CA 1
ATOM 717 C C . ASP A 1 98 ? 7.515 10.767 1.322 1.00 90.81 98 ASP A C 1
ATOM 719 O O . ASP A 1 98 ? 7.424 11.085 2.511 1.00 90.81 98 ASP A O 1
ATOM 723 N N . GLY A 1 99 ? 6.467 10.852 0.495 1.00 89.94 99 GLY A N 1
ATOM 724 C CA . GLY A 1 99 ? 5.134 11.269 0.917 1.00 89.94 99 GLY A CA 1
ATOM 725 C C . GLY A 1 99 ? 4.520 10.339 1.965 1.00 89.94 99 GLY A C 1
ATOM 726 O O . GLY A 1 99 ? 3.948 10.819 2.946 1.00 89.94 99 GLY A O 1
ATOM 727 N N . GLN A 1 100 ? 4.682 9.024 1.795 1.00 91.44 100 GLN A N 1
ATOM 728 C CA . GLN A 1 100 ? 4.228 8.027 2.769 1.00 91.44 100 GLN A CA 1
ATOM 729 C C . GLN A 1 100 ? 5.032 8.075 4.079 1.00 91.44 100 GLN A C 1
ATOM 731 O O . GLN A 1 100 ? 4.430 8.028 5.150 1.00 91.44 100 GLN A O 1
ATOM 736 N N . ASP A 1 101 ? 6.359 8.243 4.030 1.00 89.38 101 ASP A N 1
ATOM 737 C CA . ASP A 1 101 ? 7.182 8.392 5.243 1.00 89.38 101 ASP A CA 1
ATOM 738 C C . ASP A 1 101 ? 6.775 9.632 6.053 1.00 89.38 101 ASP A C 1
ATOM 740 O O . ASP A 1 101 ? 6.678 9.585 7.283 1.00 89.38 101 ASP A O 1
ATOM 744 N N . ALA A 1 102 ? 6.509 10.748 5.369 1.00 84.56 102 ALA A N 1
ATOM 745 C CA . ALA A 1 102 ? 6.022 11.966 6.006 1.00 84.56 102 ALA A CA 1
ATOM 746 C C . ALA A 1 102 ? 4.646 11.755 6.664 1.00 84.56 102 ALA A C 1
ATOM 748 O O . ALA A 1 102 ? 4.409 12.266 7.760 1.00 84.56 102 ALA A O 1
ATOM 749 N N . ALA A 1 103 ? 3.758 10.976 6.037 1.00 81.88 103 ALA A N 1
ATOM 750 C CA . ALA A 1 103 ? 2.466 10.604 6.612 1.00 81.88 103 ALA A CA 1
ATOM 751 C C . ALA A 1 103 ? 2.600 9.768 7.886 1.00 81.88 103 ALA A C 1
ATOM 753 O O . ALA A 1 103 ? 2.000 10.122 8.906 1.00 81.88 103 ALA A O 1
ATOM 754 N N . ASP A 1 104 ? 3.445 8.736 7.870 1.00 80.69 104 ASP A N 1
ATOM 755 C CA . ASP A 1 104 ? 3.679 7.882 9.038 1.00 80.69 104 ASP A CA 1
ATOM 756 C C . ASP A 1 104 ? 4.246 8.682 10.229 1.00 80.69 104 ASP A C 1
ATOM 758 O O . ASP A 1 104 ? 3.800 8.503 11.367 1.00 80.69 104 ASP A O 1
ATOM 762 N N . GLN A 1 105 ? 5.167 9.628 9.988 1.00 73.50 105 GLN A N 1
ATOM 763 C CA . GLN A 1 105 ? 5.698 10.508 11.044 1.00 73.50 105 GLN A CA 1
ATOM 764 C C . GLN A 1 105 ? 4.605 11.351 11.705 1.00 73.50 105 GLN A C 1
ATOM 766 O O . GLN A 1 105 ? 4.616 11.574 12.916 1.00 73.50 105 GLN A O 1
ATOM 771 N N . VAL A 1 106 ? 3.649 11.834 10.919 1.00 67.88 106 VAL A N 1
ATOM 772 C CA . VAL A 1 106 ? 2.604 12.740 11.402 1.00 67.88 106 VAL A CA 1
ATOM 773 C C . VAL A 1 106 ? 1.579 11.981 12.225 1.00 67.88 106 VAL A C 1
ATOM 775 O O . VAL A 1 106 ? 1.161 12.456 13.281 1.00 67.88 106 VAL A O 1
ATOM 778 N N . TRP A 1 107 ? 1.238 10.764 11.817 1.00 67.44 107 TRP A N 1
ATOM 779 C CA . TRP A 1 107 ? 0.339 9.908 12.584 1.00 67.44 107 TRP A CA 1
ATOM 780 C C . TRP A 1 107 ? 0.953 9.442 13.902 1.00 67.44 107 TRP A C 1
ATOM 782 O O . TRP A 1 107 ? 0.265 9.471 14.923 1.00 67.44 107 TRP A O 1
ATOM 792 N N . ALA A 1 108 ? 2.252 9.125 13.924 1.00 63.03 108 ALA A N 1
ATOM 793 C CA . ALA A 1 108 ? 2.970 8.830 15.165 1.00 63.03 108 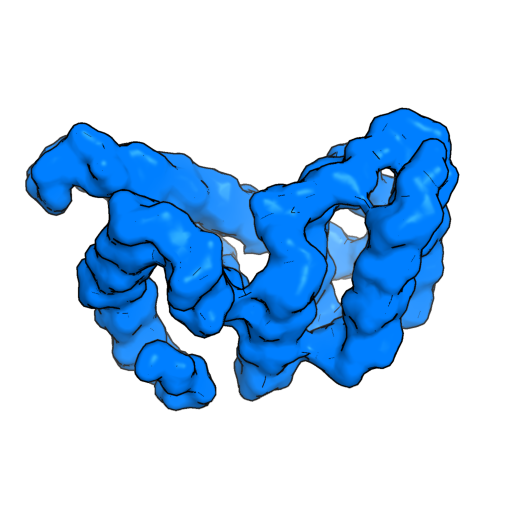ALA A CA 1
ATOM 794 C C . ALA A 1 108 ? 2.905 10.001 16.167 1.00 63.03 108 ALA A C 1
ATOM 796 O O . ALA A 1 108 ? 2.806 9.793 17.376 1.00 63.03 108 ALA A O 1
ATOM 797 N N . LEU A 1 109 ? 2.899 11.243 15.670 1.00 58.91 109 LEU A N 1
ATOM 798 C CA . LEU A 1 109 ? 2.772 12.448 16.493 1.00 58.91 109 LEU A CA 1
ATOM 799 C C . LEU A 1 109 ? 1.330 12.712 16.965 1.00 58.91 109 LEU A C 1
ATOM 801 O O . LEU A 1 109 ? 1.152 13.265 18.051 1.00 58.91 109 LEU A O 1
ATOM 805 N N . HIS A 1 110 ? 0.314 12.316 16.187 1.00 54.56 110 HIS A N 1
ATOM 806 C CA . HIS A 1 110 ? -1.103 12.423 16.565 1.00 54.56 110 HIS A CA 1
ATOM 807 C C . HIS A 1 110 ? -1.549 11.340 17.560 1.00 54.56 110 HIS A C 1
ATOM 809 O O . HIS A 1 110 ? -2.383 11.620 18.415 1.00 54.56 110 HIS A O 1
ATOM 815 N N . ALA A 1 111 ? -0.976 10.134 17.504 1.00 51.47 111 ALA A N 1
ATOM 816 C CA . ALA A 1 111 ? -1.307 9.042 18.426 1.00 51.47 111 ALA A CA 1
ATOM 817 C C . ALA A 1 111 ? -0.834 9.288 19.877 1.00 51.47 111 ALA A C 1
ATOM 819 O O . ALA A 1 111 ? -1.332 8.649 20.799 1.00 51.47 111 ALA A O 1
ATOM 820 N N . GLY A 1 112 ? 0.116 10.210 20.092 1.00 47.41 112 GLY A N 1
ATOM 821 C CA . GLY A 1 112 ? 0.742 10.446 21.400 1.00 47.41 112 GLY A CA 1
ATOM 822 C C . GLY A 1 112 ? 0.305 11.705 22.159 1.00 47.41 112 GLY A C 1
ATOM 823 O O . GLY A 1 112 ? 0.702 11.866 23.313 1.00 47.41 112 GLY A O 1
ATOM 824 N N . ARG A 1 113 ? -0.455 12.635 21.558 1.00 44.72 113 ARG A N 1
ATOM 825 C CA . ARG A 1 113 ? -0.868 13.892 22.219 1.00 44.72 113 ARG A CA 1
ATOM 826 C C . ARG A 1 113 ? -2.240 14.355 21.750 1.00 44.72 113 ARG A C 1
ATOM 828 O O . ARG A 1 113 ? -2.567 14.213 20.577 1.00 44.72 113 ARG A O 1
ATOM 835 N N . GLU A 1 114 ? -2.985 14.982 22.665 1.00 47.88 114 GLU A N 1
ATOM 836 C CA . GLU A 1 114 ? -4.213 15.728 22.372 1.00 47.88 114 GLU A CA 1
ATOM 837 C C . GLU A 1 114 ? -4.075 16.500 21.055 1.00 47.88 114 GLU A C 1
ATOM 839 O O . GLU A 1 114 ? -3.095 17.224 20.844 1.00 47.88 114 GLU A O 1
ATOM 844 N N . ALA A 1 115 ? -5.069 16.333 20.182 1.00 47.41 115 ALA A N 1
ATOM 845 C CA . ALA A 1 115 ? -5.128 16.758 18.784 1.00 47.41 115 ALA A CA 1
ATOM 846 C C . ALA A 1 115 ? -4.952 18.277 18.513 1.00 47.41 115 ALA A C 1
ATOM 848 O O . ALA A 1 115 ? -5.242 18.744 17.417 1.00 47.41 115 ALA A O 1
ATOM 849 N N . GLY A 1 116 ? -4.473 19.068 19.476 1.00 47.47 116 GLY A N 1
ATOM 850 C CA . GLY A 1 11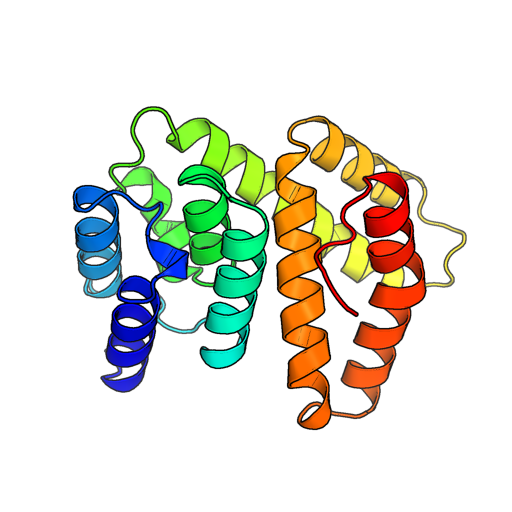6 ? -4.438 20.529 19.425 1.00 47.47 116 GLY A CA 1
ATOM 851 C C . GLY A 1 116 ? -3.069 21.201 19.270 1.00 47.47 116 GLY A C 1
ATOM 852 O O . GLY A 1 116 ? -3.046 22.425 19.186 1.00 47.47 116 GLY A O 1
ATOM 853 N N . ARG A 1 117 ? -1.920 20.495 19.273 1.00 49.56 117 ARG A N 1
ATOM 854 C CA . ARG A 1 117 ? -0.606 21.179 19.456 1.00 49.56 117 ARG A CA 1
ATOM 855 C C . ARG A 1 117 ? 0.509 20.900 18.441 1.00 49.56 117 ARG A C 1
ATOM 857 O O . ARG A 1 117 ? 1.623 21.355 18.680 1.00 49.56 117 ARG A O 1
ATOM 864 N N . ASN A 1 118 ? 0.266 20.223 17.314 1.00 53.47 118 ASN A N 1
ATOM 865 C CA . ASN A 1 118 ? 1.335 19.963 16.332 1.00 53.47 118 ASN A CA 1
ATOM 866 C C . ASN A 1 118 ? 1.024 20.473 14.914 1.00 53.47 118 ASN A C 1
ATOM 868 O O . ASN A 1 118 ? 0.901 19.707 13.959 1.00 53.47 118 ASN A O 1
ATOM 872 N N . SER A 1 119 ? 0.902 21.797 14.789 1.00 57.16 119 SER A N 1
ATOM 873 C CA . SER A 1 119 ? 0.663 22.490 13.516 1.00 57.16 119 SER A CA 1
ATOM 874 C C . SER A 1 119 ? 1.777 22.277 12.486 1.00 57.16 119 SER A C 1
ATOM 876 O O . SER A 1 119 ? 1.496 22.266 11.292 1.00 57.16 119 SER A O 1
ATOM 878 N N . GLU A 1 120 ? 3.021 22.070 12.924 1.00 62.09 120 GLU A N 1
ATOM 879 C CA . GLU A 1 120 ? 4.178 21.888 12.039 1.00 62.09 120 GLU A CA 1
ATOM 880 C C . GLU A 1 120 ? 4.237 20.477 11.433 1.00 62.09 120 GLU A C 1
ATOM 882 O O . GLU A 1 120 ? 4.505 20.339 10.242 1.00 62.09 120 GLU A O 1
ATOM 887 N N . GLY A 1 121 ? 3.906 19.434 12.206 1.00 58.69 121 GLY A N 1
ATOM 888 C CA . GLY A 1 121 ? 3.751 18.074 11.676 1.00 58.69 121 GLY A CA 1
ATOM 889 C C . GLY A 1 121 ? 2.646 18.020 10.623 1.00 58.69 121 GLY A C 1
ATOM 890 O O . GLY A 1 121 ? 2.892 17.650 9.477 1.00 58.69 121 GLY A O 1
ATOM 891 N N . LEU A 1 122 ? 1.450 18.506 10.967 1.00 60.00 122 LEU A N 1
ATOM 892 C CA . LEU A 1 122 ? 0.337 18.580 10.021 1.00 60.00 122 LEU A CA 1
ATOM 893 C C . LEU A 1 122 ? 0.685 19.419 8.778 1.00 60.00 122 LEU A C 1
ATOM 895 O O . LEU A 1 122 ? 0.355 19.023 7.667 1.00 60.00 122 LEU A O 1
ATOM 899 N N . ARG A 1 123 ? 1.396 20.545 8.926 1.00 61.56 123 ARG A N 1
ATOM 900 C CA . ARG A 1 123 ? 1.859 21.353 7.787 1.00 61.56 123 ARG A CA 1
ATOM 901 C C . ARG A 1 123 ? 2.837 20.584 6.897 1.00 61.56 123 ARG A C 1
ATOM 903 O O . ARG A 1 123 ? 2.690 20.648 5.683 1.00 61.56 123 ARG A O 1
ATOM 910 N N . ARG A 1 124 ? 3.791 19.837 7.460 1.00 62.56 124 ARG A N 1
ATOM 911 C CA . ARG A 1 124 ? 4.715 18.986 6.685 1.00 62.56 124 ARG A CA 1
ATOM 912 C C . ARG A 1 124 ? 3.997 17.848 5.966 1.00 62.56 124 ARG A C 1
ATOM 914 O O . ARG A 1 124 ? 4.320 17.599 4.810 1.00 62.56 124 ARG A O 1
ATOM 921 N N . LEU A 1 125 ? 3.000 17.225 6.600 1.00 61.06 125 LEU A N 1
ATOM 922 C CA . LEU A 1 125 ? 2.126 16.247 5.943 1.00 61.06 125 LEU A CA 1
ATOM 923 C C . LEU A 1 125 ? 1.401 16.861 4.752 1.00 61.06 125 LEU A C 1
ATOM 925 O O . LEU A 1 125 ? 1.415 16.320 3.654 1.00 61.06 125 LEU A O 1
ATOM 929 N N . LEU A 1 126 ? 0.759 18.007 4.976 1.00 63.56 126 LEU A N 1
ATOM 930 C CA . LEU A 1 126 ? 0.019 18.703 3.934 1.00 63.56 126 LEU A CA 1
ATOM 931 C C . LEU A 1 126 ? 0.953 19.109 2.789 1.00 63.56 126 LEU A C 1
ATOM 933 O O . LEU A 1 126 ? 0.577 18.951 1.638 1.00 63.56 126 LEU A O 1
ATOM 937 N N . LEU A 1 127 ? 2.179 19.553 3.077 1.00 60.97 127 LEU A N 1
ATOM 938 C CA . LEU A 1 127 ? 3.177 19.880 2.055 1.00 60.97 127 LEU A CA 1
ATOM 939 C C . LEU A 1 127 ? 3.674 18.644 1.286 1.00 60.97 127 LEU A C 1
ATOM 941 O O . LEU A 1 127 ? 3.861 18.740 0.076 1.00 60.97 127 LEU A O 1
ATOM 945 N N . SER A 1 128 ? 3.857 17.489 1.942 1.00 59.97 128 SER A N 1
ATOM 946 C CA . SER A 1 128 ? 4.257 16.259 1.240 1.00 59.97 128 SER A CA 1
ATOM 947 C C . SER A 1 128 ? 3.135 15.732 0.342 1.00 59.97 128 SER A C 1
ATOM 949 O O . SER A 1 128 ? 3.391 15.367 -0.802 1.00 59.97 128 SER A O 1
ATOM 951 N N . ILE A 1 129 ? 1.886 15.782 0.819 1.00 65.81 129 ILE A N 1
ATOM 952 C CA . ILE A 1 129 ? 0.689 15.430 0.046 1.00 65.81 129 ILE A CA 1
ATOM 953 C C . ILE A 1 129 ? 0.480 16.396 -1.130 1.00 65.81 129 ILE A C 1
ATOM 955 O O . ILE A 1 129 ? 0.064 15.969 -2.203 1.00 65.81 129 ILE A O 1
ATOM 959 N N . VAL A 1 130 ? 0.771 17.690 -0.960 1.00 59.50 130 VAL A N 1
ATOM 960 C CA . VAL A 1 130 ? 0.636 18.695 -2.031 1.00 59.50 130 VAL A CA 1
ATOM 961 C C . VAL A 1 130 ? 1.629 18.459 -3.174 1.00 59.50 130 VAL A C 1
ATOM 963 O O . VAL A 1 130 ? 1.294 18.754 -4.319 1.00 59.50 130 VAL A O 1
ATOM 966 N N . ASN A 1 131 ? 2.814 17.901 -2.901 1.00 69.62 131 ASN A N 1
ATOM 967 C CA . ASN A 1 131 ? 3.806 17.623 -3.945 1.00 69.62 131 ASN A CA 1
ATOM 968 C C . ASN A 1 131 ? 3.408 16.453 -4.858 1.00 69.62 131 ASN A C 1
ATOM 970 O O . ASN A 1 131 ? 3.733 16.478 -6.044 1.00 69.62 131 ASN A O 1
ATOM 974 N N . ASP A 1 132 ? 2.703 15.448 -4.332 1.00 83.06 132 ASP A N 1
ATOM 975 C CA . ASP A 1 132 ? 2.117 14.378 -5.139 1.00 83.06 132 ASP A CA 1
ATOM 976 C C . ASP A 1 132 ? 0.804 13.879 -4.518 1.00 83.06 132 ASP A C 1
ATOM 978 O O . ASP A 1 132 ? 0.782 13.072 -3.585 1.00 83.06 132 ASP A O 1
ATOM 982 N N . LEU A 1 133 ? -0.319 14.336 -5.078 1.00 83.88 133 LEU A N 1
ATOM 983 C CA . LEU A 1 133 ? -1.658 13.968 -4.606 1.00 83.88 133 LEU A CA 1
ATOM 984 C C . LEU A 1 133 ? -1.927 12.457 -4.688 1.00 83.88 133 LEU A C 1
ATOM 986 O O . LEU A 1 133 ? -2.803 11.959 -3.976 1.00 83.88 133 LEU A O 1
ATOM 990 N N . ARG A 1 134 ? -1.167 11.707 -5.502 1.00 91.44 134 ARG A N 1
ATOM 991 C CA . ARG A 1 134 ? -1.294 10.245 -5.619 1.00 91.44 134 ARG A CA 1
ATOM 992 C C . ARG A 1 134 ? -0.865 9.504 -4.349 1.00 91.44 134 ARG A C 1
ATOM 994 O O . ARG A 1 134 ? -1.226 8.340 -4.191 1.00 91.44 134 ARG A O 1
ATOM 1001 N N . VAL A 1 135 ? -0.186 10.168 -3.407 1.00 90.62 135 VAL A N 1
ATOM 1002 C CA . VAL A 1 135 ? 0.073 9.622 -2.064 1.00 90.62 135 VAL A CA 1
ATOM 1003 C C . VAL A 1 135 ? -1.239 9.329 -1.335 1.00 90.62 135 VAL A C 1
ATOM 1005 O O . VAL A 1 135 ? -1.347 8.327 -0.633 1.00 90.62 135 VAL A O 1
ATOM 1008 N N . VAL A 1 136 ? -2.268 10.165 -1.510 1.00 89.25 136 VAL A N 1
ATOM 1009 C CA . VAL A 1 136 ? -3.506 10.041 -0.731 1.00 89.25 136 VAL A CA 1
ATOM 1010 C C . VAL A 1 136 ? -4.253 8.732 -1.010 1.00 89.25 136 VAL A C 1
ATOM 1012 O O . VAL A 1 136 ? -4.550 8.035 -0.040 1.00 89.25 136 VAL A O 1
ATOM 1015 N N . PRO A 1 137 ? -4.513 8.330 -2.271 1.00 91.50 137 PRO A N 1
ATOM 1016 C CA . PRO A 1 137 ? -5.046 7.004 -2.579 1.00 91.50 137 PRO A CA 1
ATOM 1017 C C . PRO A 1 137 ? -4.302 5.854 -1.891 1.00 91.50 137 PRO A C 1
ATOM 1019 O O . PRO A 1 137 ? -4.953 4.946 -1.382 1.00 91.50 137 PRO A O 1
ATOM 1022 N N . VAL A 1 138 ? -2.966 5.914 -1.809 1.00 93.81 138 VAL A N 1
ATOM 1023 C CA . VAL A 1 138 ? -2.147 4.891 -1.130 1.00 93.81 138 VAL A CA 1
ATOM 1024 C C . VAL A 1 138 ? -2.442 4.845 0.362 1.00 93.81 138 VAL A C 1
ATOM 1026 O O . VAL A 1 138 ? -2.708 3.774 0.905 1.00 93.81 138 VAL A O 1
ATOM 1029 N N . LEU A 1 139 ? -2.464 6.005 1.023 1.00 91.31 139 LEU A N 1
ATOM 1030 C CA . LEU A 1 139 ? -2.771 6.091 2.451 1.00 91.31 139 LEU A CA 1
ATOM 1031 C C . LEU A 1 139 ? -4.190 5.592 2.753 1.00 91.31 139 LEU A C 1
ATOM 1033 O O . LEU A 1 139 ? -4.378 4.810 3.682 1.00 91.31 139 LEU A O 1
ATOM 1037 N N . LEU A 1 140 ? -5.177 6.005 1.950 1.00 92.38 140 LEU A N 1
ATOM 1038 C CA . LEU A 1 140 ? -6.569 5.589 2.124 1.00 92.38 140 LEU A CA 1
ATOM 1039 C C . LEU A 1 140 ? -6.743 4.081 1.892 1.00 92.38 140 LEU A C 1
ATOM 1041 O O . LEU A 1 140 ? -7.393 3.421 2.699 1.00 92.38 140 LEU A O 1
ATOM 1045 N N . ALA A 1 141 ? -6.142 3.528 0.834 1.00 94.81 141 ALA A N 1
ATOM 1046 C CA . ALA A 1 141 ? -6.197 2.099 0.529 1.00 94.81 141 ALA A CA 1
ATOM 1047 C C . ALA A 1 141 ? -5.557 1.250 1.636 1.00 94.81 141 ALA A C 1
ATOM 1049 O O . ALA A 1 141 ? -6.162 0.284 2.102 1.00 94.81 141 ALA A O 1
ATOM 1050 N N . ARG A 1 142 ? -4.371 1.650 2.114 1.00 94.88 142 ARG A N 1
ATOM 1051 C CA . ARG A 1 142 ? -3.665 0.969 3.207 1.00 94.88 142 ARG A CA 1
ATOM 1052 C C . ARG A 1 142 ? -4.456 1.032 4.511 1.00 94.88 142 ARG A C 1
ATOM 1054 O O . ARG A 1 142 ? -4.616 0.018 5.185 1.00 94.88 142 ARG A O 1
ATOM 1061 N N . GLN A 1 143 ? -4.997 2.202 4.858 1.00 93.06 143 GLN A N 1
ATOM 1062 C CA . GLN A 1 143 ? -5.812 2.358 6.063 1.00 93.06 143 GLN A CA 1
ATOM 1063 C C . GLN A 1 143 ? -7.089 1.513 5.996 1.00 93.06 143 GLN A C 1
ATOM 1065 O O . GLN A 1 143 ? -7.451 0.880 6.987 1.00 93.06 143 GLN A O 1
ATOM 1070 N N . LEU A 1 144 ? -7.753 1.466 4.838 1.00 94.06 144 LEU A N 1
ATOM 1071 C CA . LEU A 1 144 ? -8.932 0.629 4.627 1.00 94.06 144 LEU A CA 1
ATOM 1072 C C . LEU A 1 144 ? -8.608 -0.860 4.809 1.00 94.06 144 LEU A C 1
ATOM 1074 O O . LEU A 1 144 ? -9.328 -1.559 5.522 1.00 94.06 144 LEU A O 1
ATOM 1078 N N . ALA A 1 145 ? -7.510 -1.334 4.219 1.00 94.94 145 ALA A N 1
ATOM 1079 C CA . ALA A 1 145 ? -7.067 -2.717 4.364 1.00 94.94 145 ALA A CA 1
ATOM 1080 C C .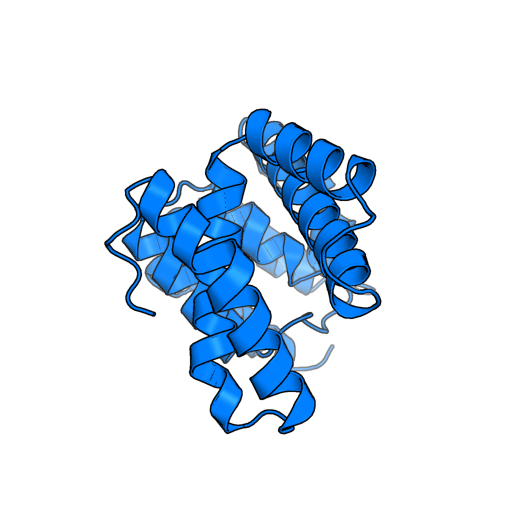 ALA A 1 145 ? -6.744 -3.069 5.825 1.00 94.94 145 ALA A C 1
ATOM 1082 O O . ALA A 1 145 ? -7.158 -4.115 6.333 1.00 94.94 145 ALA A O 1
ATOM 1083 N N . CYS A 1 146 ? -6.068 -2.166 6.543 1.00 93.81 146 CYS A N 1
ATOM 1084 C CA . CYS A 1 146 ? -5.821 -2.311 7.976 1.00 93.81 146 CYS A CA 1
ATOM 1085 C C . CYS A 1 146 ? -7.127 -2.367 8.782 1.00 93.81 146 CYS A C 1
ATOM 1087 O O . CYS A 1 146 ? -7.264 -3.227 9.648 1.00 93.81 146 CYS A O 1
ATOM 1089 N N . MET A 1 147 ? -8.099 -1.498 8.484 1.00 93.69 147 MET A N 1
ATOM 1090 C CA . MET A 1 147 ? -9.416 -1.495 9.135 1.00 93.69 147 MET A CA 1
ATOM 1091 C C . MET A 1 147 ? -10.177 -2.807 8.903 1.00 93.69 147 MET A C 1
ATOM 1093 O O . MET A 1 147 ? -10.715 -3.370 9.852 1.00 93.69 147 MET A O 1
ATOM 1097 N N . ARG A 1 148 ? -10.163 -3.349 7.679 1.00 93.88 148 ARG A N 1
ATOM 1098 C CA . ARG A 1 148 ? -10.797 -4.640 7.346 1.00 93.88 148 ARG A CA 1
ATOM 1099 C C . ARG A 1 148 ? -10.151 -5.832 8.047 1.00 93.88 148 ARG A C 1
ATOM 1101 O O . ARG A 1 148 ? -10.823 -6.816 8.337 1.00 93.88 148 ARG A O 1
ATOM 1108 N N . ALA A 1 149 ? -8.854 -5.752 8.331 1.00 93.94 149 ALA A N 1
ATOM 1109 C CA . ALA A 1 149 ? -8.128 -6.781 9.069 1.00 93.94 149 ALA A CA 1
ATOM 1110 C C . ALA A 1 149 ? -8.148 -6.578 10.597 1.00 93.94 149 ALA A C 1
ATOM 1112 O O . ALA A 1 149 ? -7.681 -7.453 11.333 1.00 93.94 149 ALA A O 1
ATOM 1113 N N . ALA A 1 150 ? -8.691 -5.454 11.081 1.00 92.12 150 ALA A N 1
ATOM 1114 C CA . ALA A 1 150 ? -8.576 -5.032 12.473 1.00 92.12 150 ALA A CA 1
ATOM 1115 C C . ALA A 1 150 ? -9.288 -5.971 13.459 1.00 92.12 150 ALA A C 1
ATOM 1117 O O . ALA A 1 150 ? -8.907 -6.008 14.623 1.00 92.12 150 ALA A O 1
ATOM 1118 N N . ASP A 1 151 ? -10.260 -6.781 13.026 1.00 88.44 151 ASP A N 1
ATOM 1119 C CA . ASP A 1 151 ? -10.960 -7.746 13.894 1.00 88.44 151 ASP A CA 1
ATOM 1120 C C . ASP A 1 151 ? -10.018 -8.729 14.605 1.00 88.44 151 ASP A C 1
ATOM 1122 O O . ASP A 1 151 ? -10.341 -9.246 15.674 1.00 88.44 151 ASP A O 1
ATOM 1126 N N . ARG A 1 152 ? -8.835 -8.976 14.029 1.00 86.88 152 ARG A N 1
ATOM 1127 C CA . ARG A 1 152 ? -7.805 -9.863 14.592 1.00 86.88 152 ARG A CA 1
ATOM 1128 C C . ARG A 1 152 ? -6.734 -9.119 15.396 1.00 86.88 152 ARG A C 1
ATOM 1130 O O . ARG A 1 152 ? -5.831 -9.758 15.932 1.00 86.88 152 ARG A O 1
ATOM 1137 N N . SER A 1 153 ? -6.811 -7.793 15.463 1.00 88.44 153 SER A N 1
ATOM 1138 C CA . SER A 1 153 ? -5.865 -6.945 16.187 1.00 88.44 153 SER A CA 1
ATOM 1139 C C . SER A 1 153 ? -6.282 -6.741 17.649 1.00 88.44 153 SER A C 1
ATOM 1141 O O . SER A 1 153 ? -7.474 -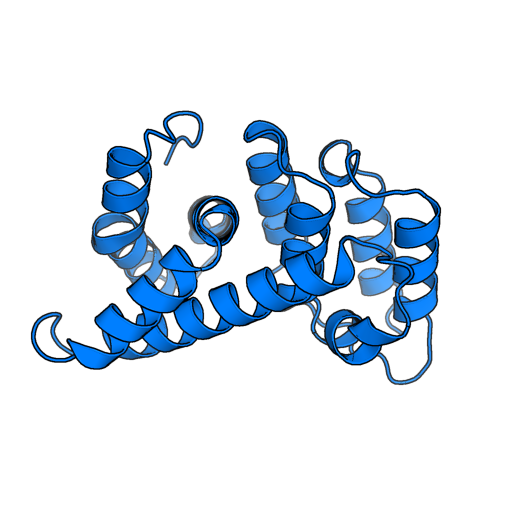6.787 17.971 1.00 88.44 153 SER A O 1
ATOM 1143 N N . PRO A 1 154 ? -5.324 -6.448 18.552 1.00 92.19 154 PRO A N 1
ATOM 1144 C CA . PRO A 1 154 ? -5.625 -6.025 19.916 1.00 92.19 154 PRO A CA 1
ATOM 1145 C C . PRO A 1 154 ? -6.583 -4.829 19.952 1.00 92.19 154 PRO A C 1
ATOM 1147 O O . PRO A 1 154 ? -6.572 -3.978 19.060 1.00 92.19 154 PRO A O 1
ATOM 1150 N N . GLU A 1 155 ? -7.392 -4.732 21.008 1.00 91.75 155 GLU A N 1
ATOM 1151 C CA . GLU A 1 155 ? -8.405 -3.679 21.145 1.00 91.75 155 GLU A CA 1
ATOM 1152 C C . GLU A 1 155 ? -7.819 -2.264 21.043 1.00 91.75 155 GLU A C 1
ATOM 1154 O O . GLU A 1 155 ? -8.402 -1.399 20.390 1.00 91.75 155 GLU A O 1
ATOM 1159 N N . GLU A 1 156 ? -6.649 -2.036 21.635 1.00 89.62 156 GLU A N 1
ATOM 1160 C CA . GLU A 1 156 ? -5.942 -0.757 21.550 1.00 89.62 156 GLU A CA 1
ATOM 1161 C C . GLU A 1 156 ? -5.636 -0.375 20.094 1.00 89.62 156 GLU A C 1
ATOM 1163 O O . GLU A 1 156 ? -5.961 0.729 19.657 1.00 89.62 156 GLU A O 1
ATOM 1168 N N . GLN A 1 157 ? -5.102 -1.316 19.309 1.00 87.50 157 GLN A N 1
ATOM 1169 C CA . GLN A 1 157 ? -4.797 -1.095 17.897 1.00 87.50 157 GLN A CA 1
ATOM 1170 C C . GLN A 1 157 ? -6.071 -0.870 17.072 1.00 87.50 157 GLN A C 1
ATOM 1172 O O . GLN A 1 157 ? -6.100 0.018 16.221 1.00 87.50 157 GLN A O 1
ATOM 1177 N N . ARG A 1 158 ? -7.148 -1.616 17.352 1.00 90.69 158 ARG A N 1
ATOM 1178 C CA . ARG A 1 158 ? -8.462 -1.415 16.715 1.00 90.69 158 ARG A CA 1
ATOM 1179 C C . ARG A 1 158 ? -9.003 -0.010 16.960 1.00 90.69 158 ARG A C 1
ATOM 1181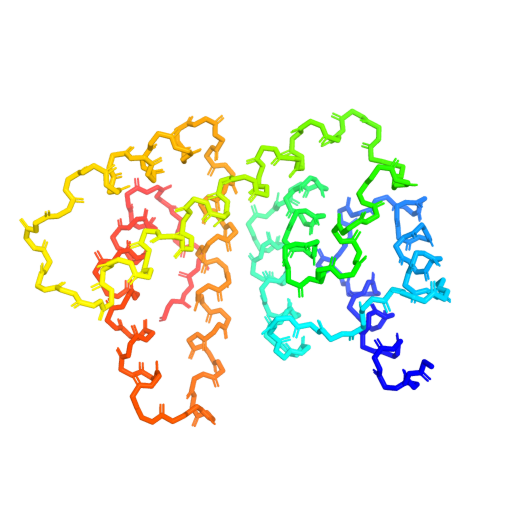 O O . ARG A 1 158 ? -9.431 0.655 16.020 1.00 90.69 158 ARG A O 1
ATOM 1188 N N . ARG A 1 159 ? -8.964 0.456 18.213 1.00 89.94 159 ARG A N 1
ATOM 1189 C CA . ARG A 1 159 ? -9.404 1.808 18.589 1.00 89.94 159 ARG A CA 1
ATOM 1190 C C . ARG A 1 159 ? -8.544 2.876 17.913 1.00 89.94 159 ARG A C 1
ATOM 1192 O O . ARG A 1 159 ? -9.099 3.831 17.378 1.00 89.94 159 ARG A O 1
ATOM 1199 N N . ALA A 1 160 ? -7.224 2.689 17.872 1.00 86.25 160 ALA A N 1
ATOM 1200 C CA . ALA A 1 160 ? -6.309 3.611 17.201 1.00 86.25 160 ALA A CA 1
ATOM 1201 C C . ALA A 1 160 ? -6.589 3.717 15.690 1.00 86.25 160 ALA A C 1
ATOM 1203 O O . ALA A 1 160 ? -6.702 4.825 15.166 1.00 86.25 160 ALA A O 1
ATOM 1204 N N . LEU A 1 161 ? -6.775 2.585 14.998 1.00 89.38 161 LEU A N 1
ATOM 1205 C CA . LEU A 1 161 ? -7.129 2.561 13.574 1.00 89.38 161 LEU A CA 1
ATOM 1206 C C . LEU A 1 161 ? -8.488 3.229 13.314 1.00 89.38 161 LEU A C 1
ATOM 1208 O O . LEU A 1 161 ? -8.611 4.035 12.388 1.00 89.38 161 LEU A O 1
ATOM 1212 N N . ALA A 1 162 ? -9.498 2.955 14.144 1.00 90.00 162 ALA A N 1
ATOM 1213 C CA . ALA A 1 162 ? -10.817 3.569 14.013 1.00 90.00 162 ALA A CA 1
ATOM 1214 C C . ALA A 1 162 ? -10.768 5.092 14.222 1.00 90.00 162 ALA A C 1
ATOM 1216 O O . ALA A 1 162 ? -11.352 5.840 13.436 1.00 90.00 162 ALA A O 1
ATOM 1217 N N . GLN A 1 163 ? -10.028 5.558 15.232 1.00 86.06 163 GLN A N 1
ATOM 1218 C CA . GLN A 1 163 ? -9.860 6.983 15.510 1.00 86.06 163 GLN A CA 1
ATOM 1219 C C . GLN A 1 163 ? -9.131 7.695 14.363 1.00 86.06 163 GLN A C 1
ATOM 1221 O O . GLN A 1 163 ? -9.612 8.711 13.866 1.00 86.06 163 GLN A O 1
ATOM 1226 N N . LEU A 1 164 ? -8.025 7.123 13.872 1.00 83.75 164 LEU A N 1
ATOM 1227 C CA . LEU A 1 164 ? -7.272 7.670 12.739 1.00 83.75 164 LEU A CA 1
ATOM 1228 C C . LEU A 1 164 ? -8.112 7.720 11.452 1.00 83.75 164 LEU A C 1
ATOM 1230 O O . LEU A 1 164 ? -7.995 8.650 10.647 1.00 83.75 164 LEU A O 1
ATOM 1234 N N . THR A 1 165 ? -8.979 6.728 11.257 1.00 87.94 165 THR A N 1
ATOM 1235 C CA . THR A 1 165 ? -9.918 6.705 10.134 1.00 87.94 165 THR A CA 1
ATOM 1236 C C . THR A 1 165 ? -10.933 7.834 10.253 1.00 87.94 165 THR A C 1
ATOM 1238 O O . THR A 1 165 ? -11.093 8.616 9.318 1.00 87.94 165 THR A O 1
ATOM 1241 N N . ARG A 1 166 ? -11.583 7.952 11.415 1.00 86.50 166 ARG A N 1
ATOM 1242 C CA . ARG A 1 166 ? -12.612 8.958 11.694 1.00 86.50 166 ARG A CA 1
ATOM 1243 C C . ARG A 1 166 ? -12.082 10.385 11.584 1.00 86.50 166 ARG A C 1
ATOM 1245 O O . ARG A 1 166 ? -12.752 11.232 10.997 1.00 86.50 166 ARG A O 1
ATOM 1252 N N . ASP A 1 167 ? -10.913 10.648 12.152 1.00 80.31 167 ASP A N 1
ATOM 1253 C CA . ASP A 1 167 ? -10.410 12.014 12.294 1.00 80.31 167 ASP A CA 1
ATOM 1254 C C . ASP A 1 167 ? -9.686 12.511 11.041 1.00 80.31 167 ASP A C 1
ATOM 1256 O O . ASP A 1 167 ? -9.708 13.709 10.759 1.00 80.31 167 ASP A O 1
ATOM 1260 N N . ILE A 1 168 ? -9.051 11.607 10.284 1.00 80.62 168 ILE A N 1
ATOM 1261 C CA . ILE A 1 168 ? -8.159 11.976 9.177 1.00 80.62 168 ILE A CA 1
ATOM 1262 C C . ILE A 1 168 ? -8.624 11.378 7.848 1.00 80.62 168 ILE A C 1
ATOM 1264 O O . ILE A 1 168 ? -8.936 12.125 6.920 1.00 80.62 168 ILE A O 1
ATOM 1268 N N . HIS A 1 169 ? -8.683 10.049 7.733 1.00 84.19 169 HIS A N 1
ATOM 1269 C CA . HIS A 1 169 ? -8.836 9.399 6.425 1.00 84.19 169 HIS A CA 1
ATOM 1270 C C . HIS A 1 169 ? -10.235 9.575 5.825 1.00 84.19 169 HIS A C 1
ATOM 1272 O O . HIS A 1 169 ? -10.347 9.906 4.646 1.00 84.19 169 HIS A O 1
ATOM 1278 N N . ALA A 1 170 ? -11.300 9.428 6.616 1.00 85.31 170 ALA A N 1
ATOM 1279 C CA . ALA A 1 170 ? -12.668 9.600 6.133 1.00 85.31 170 ALA A CA 1
ATOM 1280 C C . ALA A 1 170 ? -12.955 11.054 5.690 1.00 85.31 170 ALA A C 1
ATOM 1282 O O . ALA A 1 170 ? -13.438 11.246 4.569 1.00 85.31 170 ALA A O 1
ATOM 1283 N N . PRO A 1 171 ? -12.600 12.103 6.468 1.00 82.62 171 PRO A N 1
ATOM 1284 C CA . PRO A 1 171 ? -12.703 13.485 5.997 1.00 82.62 171 PRO A CA 1
ATOM 1285 C C . PRO A 1 171 ? -11.851 13.777 4.756 1.00 82.62 171 PRO A C 1
ATOM 1287 O O . PRO A 1 171 ? -12.280 14.540 3.889 1.00 82.62 171 PRO A O 1
ATOM 1290 N N . LEU A 1 172 ? -10.659 13.181 4.652 1.00 82.12 172 LEU A N 1
ATOM 1291 C CA . LEU A 1 172 ? -9.777 13.349 3.497 1.00 82.12 172 LEU A CA 1
ATOM 1292 C C . LEU A 1 172 ? -10.373 12.718 2.230 1.00 82.12 172 LEU A C 1
ATOM 1294 O O . LEU A 1 172 ? -10.425 13.380 1.194 1.00 82.12 172 LEU A O 1
ATOM 1298 N N . ALA A 1 173 ? -10.887 11.489 2.324 1.00 85.38 173 ALA A N 1
ATOM 1299 C CA . ALA A 1 173 ? -11.569 10.806 1.225 1.00 85.38 173 ALA A CA 1
ATOM 1300 C C . ALA A 1 173 ? -12.783 11.606 0.724 1.00 85.38 173 ALA A C 1
ATOM 1302 O O . ALA A 1 173 ? -12.934 11.802 -0.481 1.00 85.38 173 ALA A O 1
ATOM 1303 N N . ASN A 1 174 ? -13.592 12.140 1.649 1.00 83.62 174 ASN A N 1
ATOM 1304 C CA . ASN A 1 174 ? -14.744 12.987 1.333 1.00 83.62 174 ASN A CA 1
ATOM 1305 C C . ASN A 1 174 ? -14.329 14.256 0.562 1.00 83.62 174 ASN A C 1
ATOM 1307 O O . ASN A 1 174 ? -14.905 14.581 -0.473 1.00 83.62 174 ASN A O 1
ATOM 1311 N N . ARG A 1 175 ? -13.279 14.953 1.020 1.00 83.81 175 ARG A N 1
ATOM 1312 C CA . ARG A 1 175 ? -12.792 16.189 0.377 1.00 83.81 175 ARG A CA 1
ATOM 1313 C C . ARG A 1 175 ? -12.227 15.974 -1.026 1.00 83.81 175 ARG A C 1
ATOM 1315 O O . ARG A 1 175 ? -12.303 16.886 -1.841 1.00 83.81 175 ARG A O 1
ATOM 1322 N N . LEU A 1 176 ? -11.654 14.804 -1.294 1.00 81.75 176 LEU A N 1
ATOM 1323 C CA . LEU A 1 176 ? -11.065 14.466 -2.592 1.00 81.75 176 LEU A CA 1
ATOM 1324 C C . LEU A 1 176 ? -12.040 13.734 -3.523 1.00 81.75 176 LEU A C 1
ATOM 1326 O O . LEU A 1 176 ? -11.672 13.394 -4.644 1.00 81.75 176 LEU A O 1
ATOM 1330 N N . GLY A 1 177 ? -13.272 13.481 -3.072 1.00 81.94 177 GLY A N 1
ATOM 1331 C CA . GLY A 1 177 ? -14.282 12.776 -3.856 1.00 81.94 177 GLY A CA 1
ATOM 1332 C C . GLY A 1 177 ? -13.968 11.295 -4.093 1.00 81.94 177 GLY A C 1
ATOM 1333 O O . GLY A 1 177 ? -14.450 10.716 -5.066 1.00 81.94 177 GLY A O 1
ATOM 1334 N N . ILE A 1 178 ? -13.171 10.667 -3.223 1.00 82.88 178 ILE A N 1
ATOM 1335 C CA . ILE A 1 178 ? -12.790 9.251 -3.331 1.00 82.88 178 ILE A CA 1
ATOM 1336 C C . ILE A 1 178 ? -13.880 8.398 -2.666 1.00 82.88 178 ILE A C 1
ATOM 1338 O O . ILE A 1 178 ? -13.715 7.859 -1.573 1.00 82.88 178 ILE A O 1
ATOM 1342 N N . TRP A 1 179 ? -15.032 8.306 -3.332 1.00 76.06 179 TRP A N 1
ATOM 1343 C CA . TRP A 1 179 ? -16.214 7.580 -2.844 1.00 76.06 179 TRP A CA 1
ATOM 1344 C C . TRP A 1 179 ? -16.179 6.074 -3.133 1.00 76.06 179 TRP A C 1
ATOM 1346 O O . TRP A 1 179 ? -16.989 5.325 -2.591 1.00 76.06 179 TRP A O 1
ATOM 1356 N N . GLN A 1 180 ? -15.270 5.613 -4.004 1.00 76.06 180 GLN A N 1
ATOM 1357 C CA . GLN A 1 180 ? -15.161 4.189 -4.351 1.00 76.06 180 GLN A CA 1
ATOM 1358 C C . GLN A 1 180 ? -14.683 3.335 -3.166 1.00 76.06 180 GLN A C 1
ATOM 1360 O O . GLN A 1 180 ? -14.982 2.142 -3.105 1.00 76.06 180 GLN A O 1
ATOM 1365 N N . LEU A 1 181 ? -13.966 3.941 -2.214 1.00 75.81 181 LEU A N 1
ATOM 1366 C CA . LEU A 1 181 ? -13.536 3.277 -0.990 1.00 75.81 181 LEU A CA 1
ATOM 1367 C C . LEU A 1 181 ? -14.685 3.257 0.026 1.00 75.81 181 LEU A C 1
ATOM 1369 O O . LEU A 1 181 ? -15.099 4.295 0.541 1.00 75.81 181 LEU A O 1
ATOM 1373 N N . LYS A 1 182 ? -15.194 2.055 0.312 1.00 70.19 182 LYS A N 1
ATOM 1374 C CA . LYS A 1 182 ? -16.220 1.815 1.334 1.00 70.19 182 LYS A CA 1
ATOM 1375 C C . LYS A 1 182 ? -15.543 1.453 2.655 1.00 70.19 182 LYS A C 1
ATOM 1377 O O . LYS A 1 182 ? -14.920 0.392 2.722 1.00 70.19 182 LYS A O 1
ATOM 1382 N N . TRP A 1 183 ? -15.660 2.357 3.625 1.00 68.44 183 TRP A N 1
ATOM 1383 C CA . TRP A 1 183 ? -15.122 2.268 4.986 1.00 68.44 183 TRP A CA 1
ATOM 1384 C C . TRP A 1 183 ? -16.036 1.484 5.921 1.00 68.44 183 TRP A C 1
ATOM 1386 O O . TRP A 1 183 ? -17.271 1.558 5.721 1.00 68.44 183 TRP A O 1
#